Protein AF-A0A8T6LWQ4-F1 (afdb_monomer)

pLDDT: mean 85.99, std 10.02, range [53.44, 96.69]

Structure (mmCIF, N/CA/C/O backbone):
data_AF-A0A8T6LWQ4-F1
#
_entry.id   AF-A0A8T6LWQ4-F1
#
loop_
_atom_site.group_PDB
_atom_site.id
_atom_site.type_symbol
_atom_site.label_atom_id
_atom_site.label_alt_id
_atom_site.label_comp_id
_atom_site.label_asym_id
_atom_site.label_entity_id
_atom_site.label_seq_id
_atom_site.pdbx_PDB_ins_code
_atom_site.Cartn_x
_atom_site.Cartn_y
_atom_site.Cartn_z
_atom_site.occupancy
_atom_site.B_iso_or_equiv
_atom_site.auth_seq_id
_atom_site.auth_comp_id
_atom_site.auth_asym_id
_atom_site.auth_atom_id
_atom_site.pdbx_PDB_model_num
ATOM 1 N N . MET A 1 1 ? 9.798 15.830 0.928 1.00 71.06 1 MET A N 1
ATOM 2 C CA . MET A 1 1 ? 8.461 15.220 1.057 1.00 71.06 1 MET A CA 1
ATOM 3 C C . MET A 1 1 ? 8.079 14.690 -0.307 1.00 71.06 1 MET A C 1
ATOM 5 O O . MET A 1 1 ? 8.188 15.443 -1.270 1.00 71.06 1 MET A O 1
ATOM 9 N N . VAL A 1 2 ? 7.745 13.406 -0.401 1.00 86.44 2 VAL A N 1
ATOM 10 C CA . VAL A 1 2 ? 7.414 12.779 -1.688 1.00 86.44 2 VAL A CA 1
ATOM 11 C C . VAL A 1 2 ? 5.971 13.104 -2.078 1.00 86.44 2 VAL A C 1
ATOM 13 O O . VAL A 1 2 ? 5.083 13.118 -1.229 1.00 86.44 2 VAL A O 1
ATOM 16 N N . GLU A 1 3 ? 5.738 13.386 -3.359 1.00 93.12 3 GLU A N 1
ATOM 17 C CA . GLU A 1 3 ? 4.398 13.631 -3.900 1.00 93.12 3 GLU A CA 1
ATOM 18 C C . GLU A 1 3 ? 3.637 12.303 -4.043 1.00 93.12 3 GLU A C 1
ATOM 20 O O . GLU A 1 3 ? 4.085 11.395 -4.749 1.00 93.12 3 GLU A O 1
ATOM 25 N N . LEU A 1 4 ? 2.482 12.201 -3.378 1.00 93.56 4 LEU A N 1
ATOM 26 C CA . LEU A 1 4 ? 1.583 11.048 -3.439 1.00 93.56 4 LEU A CA 1
ATOM 27 C C . LEU A 1 4 ? 0.373 11.353 -4.323 1.00 93.56 4 LEU A C 1
ATOM 29 O O . LEU A 1 4 ? -0.256 12.401 -4.195 1.00 93.56 4 LEU A O 1
ATOM 33 N N . ILE A 1 5 ? 0.019 10.402 -5.181 1.00 93.75 5 ILE A N 1
ATOM 34 C CA . ILE A 1 5 ? -1.138 10.469 -6.072 1.00 93.75 5 ILE A CA 1
ATOM 35 C C . ILE A 1 5 ? -2.121 9.378 -5.665 1.00 93.75 5 ILE A C 1
ATOM 37 O O . ILE A 1 5 ? -1.751 8.206 -5.594 1.00 93.75 5 ILE A O 1
ATOM 41 N N . GLN A 1 6 ? -3.383 9.740 -5.439 1.00 93.25 6 GLN A N 1
ATOM 42 C CA . GLN A 1 6 ? -4.441 8.751 -5.262 1.00 93.25 6 GLN A CA 1
ATOM 43 C C . GLN A 1 6 ? -4.717 8.047 -6.590 1.00 93.25 6 GLN A C 1
ATOM 45 O O . GLN A 1 6 ? -5.088 8.681 -7.575 1.00 93.25 6 GLN A O 1
ATOM 50 N N . THR A 1 7 ? -4.530 6.731 -6.614 1.00 90.06 7 THR A N 1
ATOM 51 C CA . THR A 1 7 ? -4.741 5.906 -7.809 1.00 90.06 7 THR A CA 1
ATOM 52 C C . THR A 1 7 ? -6.030 5.104 -7.747 1.00 90.06 7 THR A C 1
ATOM 54 O O . THR A 1 7 ? -6.565 4.765 -8.798 1.00 90.06 7 THR A O 1
ATOM 57 N N . ASN A 1 8 ? -6.531 4.794 -6.549 1.00 91.00 8 ASN A N 1
ATOM 58 C CA . ASN A 1 8 ? -7.780 4.059 -6.371 1.00 91.00 8 ASN A CA 1
ATOM 59 C C . ASN A 1 8 ? -8.380 4.305 -4.976 1.00 91.00 8 ASN A C 1
ATOM 61 O O . ASN A 1 8 ? -7.699 4.811 -4.082 1.00 91.00 8 ASN A O 1
ATOM 65 N N . ILE A 1 9 ? -9.638 3.915 -4.790 1.00 93.06 9 ILE A N 1
ATOM 66 C CA . ILE A 1 9 ? -10.303 3.810 -3.490 1.00 93.06 9 ILE A CA 1
ATOM 67 C C . ILE A 1 9 ? -10.933 2.420 -3.421 1.00 93.06 9 ILE A C 1
ATOM 69 O O . ILE A 1 9 ? -11.638 2.015 -4.342 1.00 93.06 9 ILE A O 1
ATOM 73 N N . LEU A 1 10 ? -10.671 1.698 -2.335 1.00 92.94 10 LEU A N 1
ATOM 74 C CA . LEU A 1 10 ? -11.336 0.438 -2.025 1.00 92.94 10 LEU A CA 1
ATOM 75 C C . LEU A 1 10 ? -12.337 0.670 -0.898 1.00 92.94 10 LEU A C 1
ATOM 77 O O . LEU A 1 10 ? -12.024 1.344 0.083 1.00 92.94 10 LEU A O 1
ATOM 81 N N . GLU A 1 11 ? -13.527 0.105 -1.049 1.00 94.56 11 GLU A N 1
ATOM 82 C CA . GLU A 1 11 ? -14.584 0.129 -0.042 1.00 94.56 11 GLU A CA 1
ATOM 83 C C . GLU A 1 11 ? -15.116 -1.296 0.118 1.00 94.56 11 GLU A C 1
ATOM 85 O O . GLU A 1 11 ? -15.364 -1.989 -0.872 1.00 94.56 11 GLU A O 1
ATOM 90 N N . TYR A 1 12 ? -15.248 -1.751 1.360 1.00 93.88 12 TYR A N 1
ATOM 91 C CA . TYR A 1 12 ? -15.823 -3.051 1.698 1.00 93.88 12 TYR A CA 1
ATOM 92 C C . TYR A 1 12 ? -16.512 -2.935 3.053 1.00 93.88 12 TYR A C 1
ATOM 94 O O . TYR A 1 12 ? -15.875 -2.591 4.047 1.00 93.88 12 TYR A O 1
ATOM 102 N N . GLU A 1 13 ? -17.815 -3.209 3.085 1.00 93.12 13 GLU A N 1
ATOM 103 C CA . GLU A 1 13 ? -18.662 -2.965 4.258 1.00 93.12 13 GLU A CA 1
ATOM 104 C C . GLU A 1 13 ? -18.551 -1.503 4.736 1.00 93.12 13 GLU A C 1
ATOM 106 O O . GLU A 1 13 ? -18.829 -0.588 3.963 1.00 93.12 13 GLU A O 1
ATOM 111 N N . ASP A 1 14 ? -18.167 -1.266 5.991 1.00 93.19 14 ASP A N 1
ATOM 112 C CA . ASP A 1 14 ? -17.969 0.067 6.566 1.00 93.19 14 ASP A CA 1
ATOM 113 C C . ASP A 1 14 ? -16.497 0.515 6.564 1.00 93.19 14 ASP A C 1
ATOM 115 O O . ASP A 1 14 ? -16.146 1.519 7.188 1.00 93.19 14 ASP A O 1
ATOM 119 N N . TYR A 1 15 ? -15.634 -0.217 5.856 1.00 94.38 15 TYR A N 1
ATOM 120 C CA . TYR A 1 15 ? -14.222 0.098 5.713 1.00 94.38 15 TYR A CA 1
ATOM 121 C C . TYR A 1 15 ? -13.934 0.825 4.398 1.00 94.38 15 TYR A C 1
ATOM 123 O O . TYR A 1 15 ? -14.470 0.485 3.342 1.00 94.38 15 TYR A O 1
ATOM 131 N N . LYS A 1 16 ? -13.003 1.780 4.457 1.00 95.75 16 LYS A N 1
ATOM 132 C CA . LYS A 1 16 ? -12.507 2.535 3.305 1.00 95.75 16 LYS A CA 1
ATOM 133 C C . LYS A 1 16 ? -10.986 2.592 3.297 1.00 95.75 16 LYS A C 1
ATOM 135 O O . LYS A 1 16 ? -10.346 2.833 4.322 1.00 95.75 16 LYS A O 1
ATOM 140 N N . THR A 1 17 ? -10.381 2.378 2.135 1.00 95.69 17 THR A N 1
ATOM 141 C CA . THR A 1 17 ? -8.933 2.481 1.952 1.00 95.69 17 THR A CA 1
ATOM 142 C C . THR A 1 17 ? -8.591 3.302 0.718 1.00 95.69 17 THR A C 1
ATOM 144 O O . THR A 1 17 ? -8.903 2.925 -0.410 1.00 95.69 17 THR A O 1
ATOM 147 N N . GLU A 1 18 ? -7.907 4.424 0.932 1.00 95.81 18 GLU A N 1
ATOM 148 C CA . GLU A 1 18 ? -7.322 5.222 -0.145 1.00 95.81 18 GLU A CA 1
ATOM 149 C C . GLU A 1 18 ? -6.026 4.562 -0.614 1.00 95.81 18 GLU A C 1
ATOM 151 O O . GLU A 1 18 ? -5.116 4.323 0.185 1.00 95.81 18 GLU A O 1
ATOM 156 N N . ILE A 1 19 ? -5.923 4.278 -1.912 1.00 94.31 19 ILE A N 1
ATOM 157 C CA . ILE A 1 19 ? -4.691 3.761 -2.498 1.00 94.31 19 ILE A CA 1
ATOM 158 C C . ILE A 1 19 ? -3.898 4.915 -3.092 1.00 94.31 19 ILE A C 1
ATOM 160 O O . ILE A 1 19 ? -4.308 5.541 -4.072 1.00 94.31 19 ILE A O 1
ATOM 164 N N . LEU A 1 20 ? -2.741 5.171 -2.500 1.00 94.44 20 LEU A N 1
ATOM 165 C CA . LEU A 1 20 ? -1.817 6.228 -2.868 1.00 94.44 20 LEU A CA 1
ATOM 166 C C . LEU A 1 20 ? -0.567 5.614 -3.504 1.00 94.44 20 LEU A C 1
ATOM 168 O O . LEU A 1 20 ? -0.130 4.517 -3.156 1.00 94.44 20 LEU A O 1
ATOM 172 N N . THR A 1 21 ? 0.026 6.316 -4.456 1.00 92.69 21 THR A N 1
ATOM 173 C CA . THR A 1 21 ? 1.272 5.904 -5.104 1.00 92.69 21 THR A CA 1
ATOM 174 C C . THR A 1 21 ? 2.170 7.113 -5.249 1.00 92.69 21 THR A C 1
ATOM 176 O O . THR A 1 21 ? 1.710 8.179 -5.659 1.00 92.69 21 THR A O 1
ATOM 179 N N . GLU A 1 22 ? 3.448 6.963 -4.916 1.00 92.88 22 GLU A N 1
ATOM 180 C CA . GLU A 1 22 ? 4.435 7.995 -5.218 1.00 92.88 22 GLU A CA 1
ATOM 181 C C . GLU A 1 22 ? 4.434 8.324 -6.707 1.00 92.88 22 GLU A C 1
ATOM 183 O O . GLU A 1 22 ? 4.423 7.431 -7.556 1.00 92.88 22 GLU A O 1
ATOM 188 N N . LYS A 1 23 ? 4.470 9.614 -7.037 1.00 91.50 23 LYS A N 1
ATOM 189 C CA . LYS A 1 23 ? 4.405 10.071 -8.426 1.00 91.50 23 LYS A CA 1
ATOM 190 C C . LYS A 1 23 ? 5.490 9.463 -9.307 1.00 91.50 23 LYS A C 1
ATOM 192 O O . LYS A 1 23 ? 5.171 8.943 -10.366 1.00 91.50 23 LYS A O 1
ATOM 197 N N . LEU A 1 24 ? 6.737 9.452 -8.836 1.00 89.94 24 LEU A N 1
ATOM 198 C CA . LEU A 1 24 ? 7.856 8.874 -9.588 1.00 89.94 24 LEU A CA 1
ATOM 199 C C . LEU A 1 24 ? 7.655 7.379 -9.859 1.00 89.94 24 LEU A C 1
ATOM 201 O O . LEU A 1 24 ? 7.906 6.919 -10.968 1.00 89.94 24 LEU A O 1
ATOM 205 N N . LEU A 1 25 ? 7.146 6.631 -8.876 1.00 89.12 25 LEU A N 1
ATOM 206 C CA . LEU A 1 25 ? 6.806 5.224 -9.061 1.00 89.12 25 LEU A CA 1
ATOM 207 C C . LEU A 1 25 ? 5.662 5.062 -10.069 1.00 89.12 25 LEU A C 1
ATOM 209 O O . LEU A 1 25 ? 5.741 4.211 -10.947 1.00 89.12 25 LEU A O 1
ATOM 213 N N . ARG A 1 26 ? 4.604 5.873 -9.976 1.00 89.38 26 ARG A N 1
ATOM 214 C CA . ARG A 1 26 ? 3.497 5.846 -10.943 1.00 89.38 26 ARG A CA 1
ATOM 215 C C . ARG A 1 26 ? 3.993 6.121 -12.364 1.00 89.38 26 ARG A C 1
ATOM 217 O O . ARG A 1 26 ? 3.609 5.398 -13.277 1.00 89.38 26 ARG A O 1
ATOM 224 N N . ASP A 1 27 ? 4.830 7.135 -12.538 1.00 89.06 27 ASP A N 1
ATOM 225 C CA . ASP A 1 27 ? 5.370 7.529 -13.840 1.00 89.06 27 ASP A CA 1
ATOM 226 C C . ASP A 1 27 ? 6.286 6.433 -14.413 1.00 89.06 27 ASP A C 1
ATOM 228 O O . ASP A 1 27 ? 6.211 6.123 -15.604 1.00 89.06 27 ASP A O 1
ATOM 232 N N . PHE A 1 28 ? 7.074 5.771 -13.557 1.00 87.12 28 PHE A N 1
ATOM 233 C CA . PHE A 1 28 ? 7.845 4.582 -13.924 1.00 87.12 28 PHE A CA 1
ATOM 234 C C . PHE A 1 28 ? 6.938 3.432 -14.385 1.00 87.12 28 PHE A C 1
A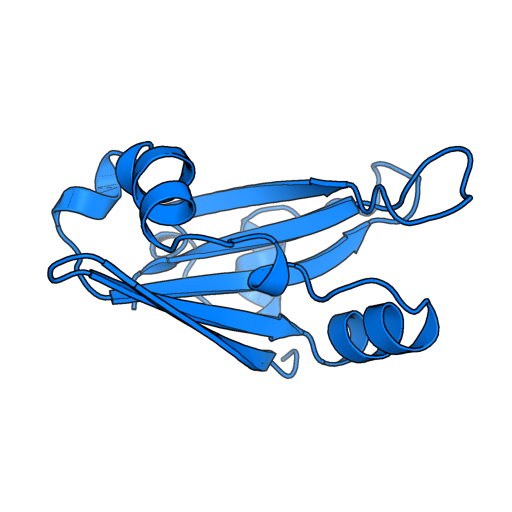TOM 236 O O . PHE A 1 28 ? 7.110 2.928 -15.491 1.00 87.12 28 PHE A O 1
ATOM 243 N N . LEU A 1 29 ? 5.927 3.057 -13.591 1.00 86.00 29 LEU A N 1
ATOM 244 C CA . LEU A 1 29 ? 4.999 1.973 -13.940 1.00 86.00 29 LEU A CA 1
ATOM 245 C C . LEU A 1 29 ? 4.296 2.234 -15.280 1.00 86.00 29 LEU A C 1
ATOM 247 O O . LEU A 1 29 ? 4.162 1.321 -16.089 1.00 86.00 29 LEU A O 1
ATOM 251 N N . LEU A 1 30 ? 3.888 3.481 -15.538 1.00 85.56 30 LEU A N 1
ATOM 252 C CA . LEU A 1 30 ? 3.282 3.877 -16.811 1.00 85.56 30 LEU A CA 1
ATOM 253 C C . LEU A 1 30 ? 4.259 3.757 -17.987 1.00 85.56 30 LEU A C 1
ATOM 255 O O . LEU A 1 30 ? 3.859 3.301 -19.056 1.00 85.56 30 LEU A O 1
ATOM 259 N N . THR A 1 31 ? 5.520 4.150 -17.792 1.00 86.38 31 THR A N 1
ATOM 260 C CA . THR A 1 31 ? 6.566 4.065 -18.826 1.00 86.38 31 THR A CA 1
ATOM 261 C C . THR A 1 31 ? 6.873 2.614 -19.192 1.00 86.38 31 THR A C 1
ATOM 263 O O . THR A 1 31 ? 7.007 2.294 -20.370 1.00 86.38 31 THR A O 1
ATOM 266 N N . GLU A 1 32 ? 6.893 1.726 -18.200 1.00 82.12 32 GLU A N 1
ATOM 267 C CA . GLU A 1 32 ? 7.130 0.289 -18.377 1.00 82.12 32 GLU A CA 1
ATOM 268 C C . GLU A 1 32 ? 5.866 -0.494 -18.787 1.00 82.12 32 GLU A C 1
ATOM 270 O O . GLU A 1 32 ? 5.885 -1.722 -18.844 1.00 82.12 32 GLU A 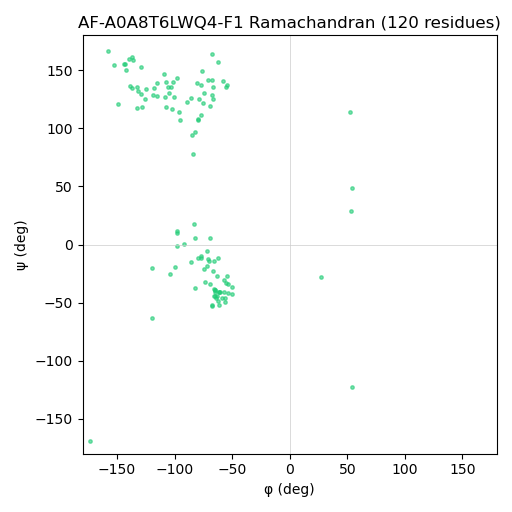O 1
ATOM 275 N N . ALA A 1 33 ? 4.743 0.191 -19.042 1.00 82.62 33 ALA A N 1
ATOM 276 C CA . ALA A 1 33 ? 3.437 -0.419 -19.318 1.00 82.62 33 ALA A CA 1
ATOM 277 C C . ALA A 1 33 ? 2.980 -1.440 -18.249 1.00 82.62 33 ALA A C 1
ATOM 279 O O . ALA A 1 33 ? 2.205 -2.359 -18.527 1.00 82.62 33 ALA A O 1
ATOM 280 N N . ILE A 1 34 ? 3.421 -1.259 -17.002 1.00 80.94 34 ILE A N 1
ATOM 281 C CA . ILE A 1 34 ? 3.048 -2.092 -15.862 1.00 80.94 34 ILE A CA 1
ATOM 282 C C . ILE A 1 34 ? 1.746 -1.550 -15.276 1.00 80.94 34 ILE A C 1
ATOM 284 O O . ILE A 1 34 ? 1.634 -0.378 -14.909 1.00 80.94 34 ILE A O 1
ATOM 288 N N . SER A 1 35 ? 0.752 -2.428 -15.153 1.00 73.56 35 SER A N 1
ATOM 289 C CA . SER A 1 35 ? -0.515 -2.088 -14.505 1.00 73.56 35 SER A CA 1
ATOM 290 C C . SER A 1 35 ? -0.280 -1.544 -13.090 1.00 73.56 35 SER A C 1
ATOM 292 O O . SER A 1 35 ? 0.541 -2.066 -12.330 1.00 73.56 35 SER A O 1
ATOM 294 N N . CYS A 1 36 ? -0.994 -0.475 -12.716 1.00 70.06 36 CYS A N 1
ATOM 295 C CA . CYS A 1 36 ? -0.865 0.070 -11.369 1.00 70.06 36 CYS A CA 1
ATOM 296 C C . CYS A 1 36 ? -1.215 -1.013 -10.341 1.00 70.06 36 CYS A C 1
ATOM 298 O O . CYS A 1 36 ? -2.161 -1.781 -10.516 1.00 70.06 36 CYS A O 1
ATOM 300 N N . MET A 1 37 ? -0.478 -1.061 -9.235 1.00 72.81 37 MET A N 1
ATOM 301 C CA . MET A 1 37 ? -0.670 -2.091 -8.208 1.00 72.81 37 MET A CA 1
ATOM 302 C C . MET A 1 37 ? -2.108 -2.151 -7.681 1.00 72.81 37 MET A C 1
ATOM 304 O O . MET A 1 37 ? -2.626 -3.228 -7.400 1.00 72.81 37 MET A O 1
ATOM 308 N N . SER A 1 38 ? -2.776 -1.000 -7.619 1.00 67.00 38 SER A N 1
ATOM 309 C CA . SER A 1 38 ? -4.169 -0.873 -7.201 1.00 67.00 38 SER A CA 1
ATOM 310 C C . SER A 1 38 ? -5.176 -1.511 -8.160 1.00 67.00 38 SER A C 1
ATOM 312 O O . SER A 1 38 ? -6.261 -1.875 -7.719 1.00 67.00 38 SER A O 1
ATOM 314 N N . SER A 1 39 ? -4.827 -1.695 -9.437 1.00 69.31 39 SER A N 1
ATOM 315 C CA . SER A 1 39 ? -5.675 -2.390 -10.418 1.00 69.31 39 SER A CA 1
ATOM 316 C C . SER A 1 39 ? -5.652 -3.915 -10.274 1.00 69.31 39 SER A C 1
ATOM 318 O O . SER A 1 39 ? -6.479 -4.607 -10.865 1.00 69.31 39 SER A O 1
ATOM 320 N N . ARG A 1 40 ? -4.724 -4.458 -9.472 1.00 72.12 40 ARG A N 1
ATOM 321 C CA . ARG A 1 40 ? -4.620 -5.904 -9.224 1.00 72.12 40 ARG A CA 1
ATOM 322 C C . ARG A 1 40 ? -5.715 -6.426 -8.291 1.00 72.12 40 ARG A C 1
ATOM 324 O O . ARG A 1 40 ? -6.009 -7.619 -8.324 1.00 72.12 40 ARG A O 1
ATOM 331 N N . PHE A 1 41 ? -6.338 -5.558 -7.496 1.00 79.12 41 PHE A N 1
ATOM 332 C CA . PHE A 1 41 ? -7.492 -5.915 -6.671 1.00 79.12 41 PHE A CA 1
ATOM 333 C C . PHE A 1 41 ? -8.756 -5.872 -7.531 1.00 79.12 41 PHE A C 1
ATOM 335 O O . PHE A 1 41 ? -9.315 -4.805 -7.775 1.00 79.12 41 PHE A O 1
ATOM 342 N N . LYS A 1 42 ? -9.181 -7.035 -8.032 1.00 77.81 42 LYS A N 1
ATOM 343 C CA . LYS A 1 42 ? -10.408 -7.152 -8.839 1.00 77.81 42 LYS A CA 1
ATOM 344 C C . LYS A 1 42 ? -11.671 -7.034 -7.988 1.00 77.81 42 LYS A C 1
ATOM 346 O O . LYS A 1 42 ? -12.676 -6.523 -8.471 1.00 77.81 42 LYS A O 1
ATOM 351 N N . ASP A 1 43 ? -11.596 -7.496 -6.745 1.00 87.88 43 ASP A N 1
ATOM 352 C CA . ASP A 1 43 ? -12.639 -7.390 -5.734 1.00 87.88 43 ASP A CA 1
ATOM 353 C C . ASP A 1 43 ? -12.029 -6.727 -4.484 1.00 87.88 43 ASP A C 1
ATOM 355 O O . ASP A 1 43 ? -11.007 -7.213 -3.985 1.00 87.88 43 ASP A O 1
ATOM 359 N N . PRO A 1 44 ? -12.601 -5.623 -3.966 1.00 88.81 44 PRO A N 1
ATOM 360 C CA . PRO A 1 44 ? -12.173 -5.036 -2.702 1.00 88.81 44 PRO A CA 1
ATOM 361 C C . PRO A 1 44 ? -12.091 -6.061 -1.567 1.00 88.81 44 PRO A C 1
ATOM 363 O O . PRO A 1 44 ? -11.143 -6.001 -0.784 1.00 88.81 44 PRO A O 1
ATOM 366 N N . ARG A 1 45 ? -13.005 -7.041 -1.508 1.00 91.19 45 ARG A N 1
ATOM 367 C CA . ARG A 1 45 ? -13.000 -8.107 -0.494 1.00 91.19 45 ARG A CA 1
ATOM 368 C C . ARG A 1 45 ? -11.638 -8.783 -0.378 1.00 91.19 45 ARG A C 1
ATOM 370 O O . ARG A 1 45 ? -11.168 -9.004 0.736 1.00 91.19 45 ARG A O 1
ATOM 377 N N . ASP A 1 46 ? -10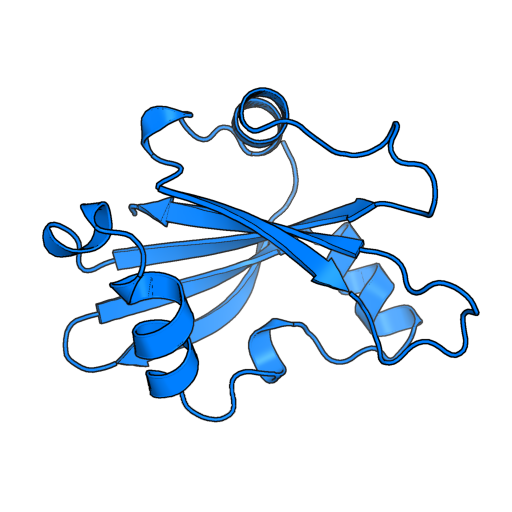.982 -9.061 -1.504 1.00 89.69 46 ASP A N 1
ATOM 378 C CA . ASP A 1 46 ? -9.691 -9.748 -1.515 1.00 89.69 46 ASP A CA 1
ATOM 379 C C . ASP A 1 46 ? -8.623 -8.948 -0.766 1.00 89.69 46 ASP A C 1
ATOM 381 O O . ASP A 1 46 ? -7.837 -9.529 -0.016 1.00 89.69 46 ASP A O 1
ATOM 385 N N . PHE A 1 47 ? -8.604 -7.621 -0.933 1.00 90.00 47 PHE A N 1
ATOM 386 C CA . PHE A 1 47 ? -7.706 -6.735 -0.193 1.00 90.00 47 PHE A CA 1
ATOM 387 C C . PHE A 1 47 ? -7.997 -6.794 1.312 1.00 90.00 47 PHE A C 1
ATOM 389 O O . PHE A 1 47 ? -7.082 -6.984 2.117 1.00 90.00 47 PHE A O 1
ATOM 396 N N . TYR A 1 48 ? -9.267 -6.677 1.699 1.00 92.00 48 TYR A N 1
ATOM 397 C CA . TYR A 1 48 ? -9.650 -6.642 3.106 1.00 92.00 48 TYR A CA 1
ATOM 398 C C . TYR A 1 48 ? -9.404 -7.977 3.809 1.00 92.00 48 TYR A C 1
ATOM 400 O O . TYR A 1 48 ? -8.695 -8.012 4.809 1.00 92.00 48 TYR A O 1
ATOM 408 N N . GLU A 1 49 ? -9.900 -9.088 3.272 1.00 90.94 49 GLU A N 1
ATOM 409 C CA . GLU A 1 49 ? -9.785 -10.401 3.914 1.00 90.94 49 GLU A CA 1
ATOM 410 C C . GLU A 1 49 ? -8.342 -10.928 3.931 1.00 90.94 49 GLU A C 1
ATOM 412 O O . GLU A 1 49 ? -7.928 -11.587 4.889 1.00 90.94 49 GLU A O 1
ATOM 417 N N . ASN A 1 50 ? -7.542 -10.629 2.899 1.00 87.06 50 ASN A N 1
ATOM 418 C CA . ASN A 1 50 ? -6.203 -11.211 2.774 1.00 87.06 50 ASN A CA 1
ATOM 419 C C . ASN A 1 50 ? -5.061 -10.314 3.229 1.00 87.06 50 ASN A C 1
ATOM 421 O O . ASN A 1 50 ? -3.975 -10.853 3.473 1.00 87.06 50 ASN A O 1
ATOM 425 N N . ILE A 1 51 ? -5.276 -9.002 3.320 1.00 88.19 51 ILE A N 1
ATOM 426 C CA . ILE A 1 51 ? -4.252 -8.038 3.724 1.00 88.19 51 ILE A CA 1
ATOM 427 C C . ILE A 1 51 ? -4.702 -7.318 4.988 1.00 88.19 51 ILE A C 1
ATOM 429 O O . ILE A 1 51 ? -4.062 -7.482 6.024 1.00 88.19 51 ILE A O 1
ATOM 433 N N . LEU A 1 52 ? -5.798 -6.557 4.926 1.00 90.75 52 LEU A N 1
ATOM 434 C CA . LEU A 1 52 ? -6.147 -5.649 6.017 1.00 90.75 52 LEU A CA 1
ATOM 435 C C . LEU A 1 52 ? -6.546 -6.396 7.295 1.00 90.75 52 LEU A C 1
ATOM 437 O O . LEU A 1 52 ? -5.947 -6.187 8.339 1.00 90.75 52 LEU A O 1
ATOM 441 N N . PHE A 1 53 ? -7.493 -7.329 7.219 1.00 92.06 53 PHE A N 1
ATOM 442 C CA . PHE A 1 53 ? -8.015 -8.061 8.378 1.00 92.06 53 PHE A CA 1
ATOM 443 C C . PHE A 1 53 ? -7.038 -9.086 8.964 1.00 92.06 53 PHE A C 1
ATOM 445 O O . PHE A 1 53 ? -7.304 -9.654 10.024 1.00 92.06 53 PHE A O 1
ATOM 452 N N . LYS A 1 54 ? -5.885 -9.303 8.318 1.00 89.94 54 LYS A N 1
ATOM 453 C CA . LYS A 1 54 ? -4.773 -10.059 8.910 1.00 89.94 54 LYS A CA 1
ATOM 454 C C . LYS A 1 54 ? -3.942 -9.234 9.891 1.00 89.94 54 LYS A C 1
ATOM 456 O O . LYS A 1 54 ? -3.128 -9.820 10.596 1.00 89.94 54 LYS A O 1
ATOM 461 N N . ILE A 1 55 ? -4.139 -7.918 9.941 1.00 91.00 55 ILE A N 1
ATOM 462 C CA . ILE A 1 55 ? -3.455 -7.003 10.853 1.00 91.00 55 ILE A CA 1
ATOM 463 C C . ILE A 1 55 ? -4.365 -6.815 12.080 1.00 91.00 55 ILE A C 1
ATOM 465 O O . ILE A 1 55 ? -5.412 -6.180 11.962 1.00 91.00 55 ILE A O 1
ATOM 469 N N . PRO A 1 56 ? -4.038 -7.388 13.254 1.00 85.44 56 PRO A N 1
ATOM 470 C CA . PRO A 1 56 ? -4.919 -7.354 14.427 1.00 85.44 56 PRO A CA 1
ATOM 471 C C . PRO A 1 56 ? -5.382 -5.948 14.831 1.00 85.44 56 PRO A C 1
ATOM 473 O O . PRO A 1 56 ? -6.512 -5.776 15.288 1.00 85.44 56 PRO A O 1
ATOM 476 N N . GLU A 1 57 ? -4.521 -4.955 14.629 1.00 83.00 57 GLU A N 1
ATOM 477 C CA . GLU A 1 57 ? -4.703 -3.553 14.982 1.00 83.00 57 GLU A CA 1
ATOM 478 C C . GLU A 1 57 ? -5.761 -2.840 14.126 1.00 83.00 57 GLU A C 1
ATOM 480 O O . GLU A 1 57 ? -6.208 -1.759 14.498 1.00 83.00 57 GLU A O 1
ATOM 485 N N . THR A 1 58 ? -6.208 -3.405 12.996 1.00 85.06 58 THR A N 1
ATOM 486 C CA . THR A 1 58 ? -7.180 -2.735 12.108 1.00 85.06 58 THR A CA 1
ATOM 487 C C . THR A 1 58 ? -8.615 -2.793 12.622 1.00 85.06 58 THR A C 1
ATOM 489 O O . THR A 1 58 ? -9.481 -2.124 12.065 1.00 85.06 58 THR A O 1
ATOM 492 N N . LYS A 1 59 ? -8.899 -3.583 13.665 1.00 81.81 59 LYS A N 1
ATOM 493 C CA . LYS A 1 59 ? -10.259 -3.753 14.210 1.00 81.81 59 LYS A CA 1
ATOM 494 C C . LYS A 1 59 ? -10.853 -2.462 14.770 1.00 81.81 59 LYS A C 1
ATOM 496 O O . LYS A 1 59 ? -12.070 -2.303 14.743 1.00 81.81 59 LYS A O 1
ATOM 501 N N . ASP A 1 60 ? -9.997 -1.548 15.215 1.00 85.06 60 ASP A N 1
ATOM 502 C CA . ASP A 1 60 ? -10.399 -0.296 15.859 1.00 85.06 60 ASP A CA 1
ATOM 503 C C . ASP A 1 60 ? -10.545 0.873 14.870 1.00 85.06 60 ASP A C 1
ATOM 505 O O . ASP A 1 60 ? -10.880 1.989 15.267 1.00 85.06 60 ASP A O 1
ATOM 509 N N . TYR A 1 61 ? -10.308 0.636 13.575 1.00 90.00 61 TYR A N 1
ATOM 510 C CA . TYR A 1 61 ? -10.286 1.675 12.548 1.00 90.00 61 TYR A CA 1
ATOM 511 C C . TYR A 1 61 ? -11.170 1.308 11.359 1.00 90.00 61 TYR A C 1
ATOM 513 O O . TYR A 1 61 ? -11.387 0.139 11.045 1.00 90.00 61 TYR A O 1
ATOM 521 N N . LYS A 1 62 ? -11.669 2.339 10.674 1.00 93.25 62 LYS A N 1
ATOM 522 C CA . LYS A 1 62 ? -12.508 2.200 9.473 1.00 93.25 62 LYS A CA 1
ATOM 523 C C . LYS A 1 62 ? -11.902 2.841 8.231 1.00 93.25 62 LYS A C 1
ATOM 525 O O . LYS A 1 62 ? -12.249 2.450 7.123 1.00 93.25 62 LYS A O 1
ATOM 530 N N . ASN A 1 63 ? -10.959 3.765 8.404 1.00 95.94 63 ASN A N 1
ATOM 531 C CA . ASN A 1 63 ? -10.305 4.472 7.310 1.00 95.94 63 ASN A CA 1
ATOM 532 C C . ASN A 1 63 ? -8.806 4.182 7.309 1.00 95.94 63 ASN A C 1
ATOM 534 O O . ASN A 1 63 ? -8.142 4.230 8.346 1.00 95.94 63 ASN A O 1
ATOM 538 N N . PHE A 1 64 ? -8.277 3.895 6.125 1.00 96.69 64 PHE A N 1
ATOM 539 C CA . PHE A 1 64 ? -6.878 3.534 5.939 1.00 96.69 64 PHE A CA 1
ATOM 540 C C . PHE A 1 64 ? -6.317 4.179 4.680 1.00 96.69 64 PHE A C 1
ATOM 542 O O . PHE A 1 64 ? -7.042 4.514 3.743 1.00 96.69 64 PHE A O 1
ATOM 549 N N . LYS A 1 65 ? -4.994 4.279 4.638 1.00 96.06 65 LYS A N 1
ATOM 550 C CA . LYS A 1 65 ? -4.225 4.593 3.438 1.00 96.06 65 LYS A CA 1
ATOM 551 C C . LYS A 1 65 ? -3.298 3.429 3.145 1.00 96.06 65 LYS A C 1
ATOM 553 O O . LYS A 1 65 ? -2.548 3.013 4.024 1.00 96.06 65 LYS A O 1
ATOM 558 N N . MET A 1 66 ? -3.325 2.925 1.917 1.00 94.75 66 MET A N 1
ATOM 559 C CA . MET A 1 66 ? -2.272 2.056 1.405 1.00 94.75 66 MET A CA 1
ATOM 560 C C . MET A 1 66 ? -1.378 2.882 0.494 1.00 94.75 66 MET A C 1
ATOM 562 O O . MET A 1 66 ? -1.824 3.376 -0.539 1.00 94.75 66 MET A O 1
ATOM 566 N N . ILE A 1 67 ? -0.118 3.038 0.875 1.00 94.44 67 ILE A N 1
ATOM 567 C CA . ILE A 1 67 ? 0.855 3.832 0.132 1.00 94.44 67 ILE A CA 1
ATOM 568 C C . ILE A 1 67 ? 1.823 2.873 -0.540 1.00 94.44 67 ILE A C 1
ATOM 570 O O . ILE A 1 67 ? 2.520 2.133 0.147 1.00 94.44 67 ILE A O 1
ATOM 574 N N . TYR A 1 68 ? 1.860 2.896 -1.868 1.00 92.19 68 TYR A N 1
ATOM 575 C CA . TYR A 1 68 ? 2.918 2.281 -2.661 1.00 92.19 68 TYR A CA 1
ATOM 576 C C . TYR A 1 68 ? 4.037 3.297 -2.871 1.00 92.19 68 TYR A C 1
ATOM 578 O O . TYR A 1 68 ? 3.804 4.379 -3.419 1.00 92.19 68 TYR A O 1
ATOM 586 N N . SER A 1 69 ? 5.243 2.941 -2.450 1.00 90.00 69 SER A N 1
ATOM 587 C CA . SER A 1 69 ? 6.427 3.789 -2.534 1.00 90.00 69 SER A CA 1
ATOM 588 C C . SER A 1 69 ? 7.634 2.998 -3.002 1.00 90.00 69 SER A C 1
ATOM 590 O O . SER A 1 69 ? 7.640 1.773 -2.930 1.00 90.00 69 SER A O 1
ATOM 592 N N . HIS A 1 70 ? 8.643 3.720 -3.482 1.00 86.38 70 HIS A N 1
ATOM 593 C CA . HIS A 1 70 ? 10.019 3.265 -3.659 1.00 86.38 70 HIS A CA 1
ATOM 594 C C . HIS A 1 70 ? 10.223 1.956 -4.447 1.00 86.38 70 HIS A C 1
ATOM 596 O O . HIS A 1 70 ? 9.919 0.844 -3.999 1.00 86.38 70 HIS A O 1
ATOM 602 N N . LEU A 1 71 ? 10.846 2.080 -5.619 1.00 84.88 71 LEU A N 1
ATOM 603 C CA . LEU A 1 71 ? 11.320 0.934 -6.387 1.00 84.88 71 LEU A CA 1
ATOM 604 C C . LEU A 1 71 ? 12.623 0.408 -5.762 1.00 84.88 71 LEU A C 1
ATOM 606 O O . LEU A 1 71 ? 13.670 1.048 -5.833 1.00 84.88 71 LEU A O 1
ATOM 610 N N . VAL A 1 72 ? 12.578 -0.778 -5.165 1.00 80.38 72 VAL A N 1
ATOM 611 C CA . VAL A 1 72 ? 13.777 -1.486 -4.713 1.00 80.38 72 VAL A CA 1
ATOM 612 C C . VAL A 1 72 ? 14.328 -2.263 -5.903 1.00 80.38 72 VAL A C 1
ATOM 614 O O . VAL A 1 72 ? 13.908 -3.386 -6.205 1.00 80.38 72 VAL A O 1
ATOM 617 N N . GLU A 1 73 ? 15.266 -1.634 -6.603 1.00 70.06 73 GLU A N 1
ATOM 618 C CA . GLU A 1 73 ? 16.091 -2.299 -7.606 1.00 70.06 73 GLU A CA 1
ATOM 619 C C . GLU A 1 73 ? 16.995 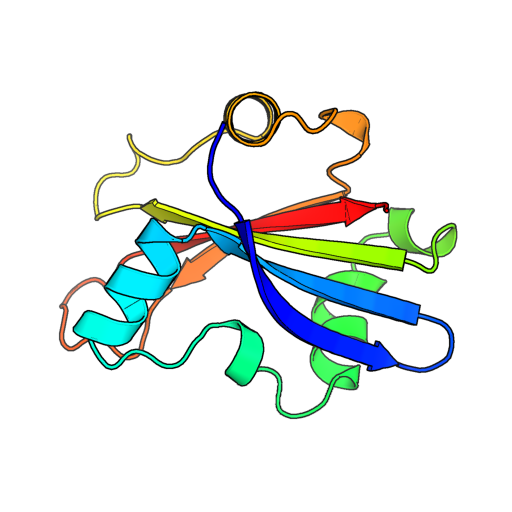-3.324 -6.920 1.00 70.06 73 GLU A C 1
ATOM 621 O O . GLU A 1 73 ? 17.710 -2.937 -6.004 1.00 70.06 73 GLU A O 1
ATOM 626 N N . PHE A 1 74 ? 16.931 -4.584 -7.380 1.00 58.00 74 PHE A N 1
ATOM 627 C CA . PHE A 1 74 ? 17.834 -5.758 -7.297 1.00 58.00 74 PHE A CA 1
ATOM 628 C C . PHE A 1 74 ? 18.826 -5.958 -6.125 1.00 58.00 74 PHE A C 1
ATOM 630 O O . PHE A 1 74 ? 19.152 -7.104 -5.816 1.00 58.00 74 PHE A O 1
ATOM 637 N N . TYR A 1 75 ? 19.318 -4.912 -5.471 1.00 53.44 75 TYR A N 1
ATOM 638 C CA . TYR A 1 75 ? 20.214 -4.942 -4.329 1.00 53.44 75 TYR A CA 1
ATOM 639 C C . TYR A 1 75 ? 19.451 -4.718 -3.008 1.00 53.44 75 TYR A C 1
ATOM 641 O O . TYR A 1 75 ? 18.782 -3.696 -2.837 1.00 53.44 75 TYR A O 1
ATOM 649 N N . PRO A 1 76 ? 19.602 -5.615 -2.015 1.00 56.53 76 PRO A N 1
ATOM 650 C CA . PRO A 1 76 ? 18.936 -5.504 -0.712 1.00 56.53 76 PRO A CA 1
ATOM 651 C C . PRO A 1 76 ? 19.328 -4.257 0.101 1.00 56.53 76 PRO A C 1
ATOM 653 O O . PRO A 1 76 ? 18.655 -3.932 1.073 1.00 56.53 76 PRO A O 1
ATOM 656 N N . HIS A 1 77 ? 20.375 -3.531 -0.301 1.00 56.94 77 HIS A N 1
ATOM 657 C CA . HIS A 1 77 ? 20.810 -2.289 0.346 1.00 56.94 77 HIS A CA 1
ATOM 658 C C . HIS A 1 77 ? 19.862 -1.100 0.131 1.00 56.94 77 HIS A C 1
ATOM 660 O O . HIS A 1 77 ? 19.984 -0.108 0.838 1.00 56.94 77 HIS A O 1
ATOM 666 N N . ASN A 1 78 ? 18.904 -1.209 -0.796 1.00 67.31 78 ASN A N 1
ATOM 667 C CA . ASN A 1 78 ? 17.930 -0.153 -1.086 1.00 67.31 78 ASN A CA 1
ATOM 668 C C . ASN A 1 78 ? 16.579 -0.374 -0.389 1.00 67.31 78 ASN A C 1
ATOM 670 O O . ASN A 1 78 ? 15.599 0.298 -0.715 1.00 67.31 78 ASN A O 1
ATOM 674 N N . TYR A 1 79 ? 16.488 -1.335 0.533 1.00 80.75 79 TYR A N 1
ATOM 675 C CA . TYR A 1 79 ? 15.255 -1.606 1.261 1.00 80.75 79 TYR A CA 1
ATOM 676 C C . TYR A 1 79 ? 15.068 -0.601 2.401 1.00 80.75 79 TYR A C 1
ATOM 678 O O . TYR A 1 79 ? 15.758 -0.671 3.415 1.00 80.75 79 TYR A O 1
ATOM 686 N N . LEU A 1 80 ? 14.110 0.312 2.238 1.00 85.38 80 LEU A N 1
ATOM 687 C CA . LEU A 1 80 ? 13.772 1.299 3.263 1.00 85.38 80 LEU A CA 1
ATOM 688 C C . LEU A 1 80 ? 13.154 0.627 4.491 1.00 85.38 80 LEU A C 1
ATOM 690 O O . LEU A 1 80 ? 12.176 -0.122 4.381 1.00 85.38 80 LEU A O 1
ATOM 694 N N . THR A 1 81 ? 13.696 0.936 5.661 1.00 88.44 81 THR A N 1
ATOM 695 C CA . THR A 1 81 ? 13.145 0.585 6.970 1.00 88.44 81 THR A CA 1
ATOM 696 C C . THR A 1 81 ? 11.838 1.332 7.248 1.00 88.44 81 THR A C 1
ATOM 698 O O . THR A 1 81 ? 11.523 2.349 6.627 1.00 88.44 81 THR A O 1
ATOM 701 N N . LYS A 1 82 ? 11.074 0.856 8.241 1.00 90.00 82 LYS A N 1
ATOM 702 C CA . LYS A 1 82 ? 9.848 1.520 8.713 1.00 90.00 82 LYS A CA 1
ATOM 703 C C . LYS A 1 82 ? 10.087 2.989 9.092 1.00 90.00 82 LYS A C 1
ATOM 705 O O . LYS A 1 82 ? 9.286 3.852 8.739 1.00 90.00 82 LYS A O 1
ATOM 710 N N . LYS A 1 83 ? 11.207 3.266 9.766 1.00 92.31 83 LYS A N 1
ATOM 711 C CA . LYS A 1 83 ? 11.613 4.616 10.168 1.00 92.31 83 LYS A CA 1
ATOM 712 C C . LYS A 1 83 ? 11.888 5.510 8.956 1.00 92.31 83 LYS A C 1
ATOM 714 O O . LYS A 1 83 ? 11.385 6.624 8.892 1.00 92.31 83 LYS A O 1
ATOM 719 N N . GLU A 1 84 ? 12.624 5.008 7.968 1.00 91.44 84 GLU A N 1
ATOM 720 C CA . GLU A 1 84 ? 12.916 5.767 6.745 1.00 91.44 84 GLU A CA 1
ATOM 721 C C . GLU A 1 84 ? 11.644 6.060 5.936 1.00 91.44 84 GLU A C 1
ATOM 723 O O . GLU A 1 84 ? 11.485 7.169 5.434 1.00 91.44 84 GLU A O 1
ATOM 728 N N . LEU A 1 85 ? 10.702 5.111 5.857 1.00 90.50 85 LEU A N 1
ATOM 729 C CA . LEU A 1 85 ? 9.388 5.337 5.239 1.00 90.50 85 LEU A CA 1
ATOM 730 C C . LEU A 1 85 ? 8.577 6.405 5.992 1.00 90.50 85 LEU A C 1
ATOM 732 O O . LEU A 1 85 ? 7.992 7.295 5.372 1.00 90.50 85 LEU A O 1
ATOM 736 N N . SER A 1 86 ? 8.565 6.335 7.325 1.00 92.88 86 SER A N 1
ATOM 737 C CA . SER A 1 86 ? 7.927 7.325 8.201 1.00 92.88 86 SER A CA 1
ATOM 738 C C . SER A 1 86 ? 8.466 8.737 7.937 1.00 92.88 86 SER A C 1
ATOM 740 O O . SER A 1 86 ? 7.684 9.657 7.689 1.00 92.88 86 SER A O 1
ATOM 742 N N . GLU A 1 87 ? 9.790 8.899 7.893 1.00 92.88 87 GLU A N 1
ATOM 743 C CA . GLU A 1 87 ? 10.453 10.179 7.617 1.00 92.88 87 GLU A CA 1
ATOM 744 C C . GLU A 1 87 ? 10.192 10.671 6.184 1.00 92.88 87 GLU A C 1
ATOM 746 O O . GLU A 1 87 ? 9.855 11.838 5.968 1.00 92.88 87 GLU A O 1
ATOM 751 N N . MET A 1 88 ? 10.287 9.778 5.196 1.00 90.62 88 MET A N 1
ATOM 752 C CA . MET A 1 88 ? 10.099 10.088 3.775 1.00 90.62 88 MET A CA 1
ATOM 753 C C . MET A 1 88 ? 8.700 10.639 3.468 1.00 90.62 88 MET A C 1
ATOM 755 O O . MET A 1 88 ? 8.555 11.599 2.695 1.00 90.62 88 MET A O 1
ATOM 759 N N . HIS A 1 89 ? 7.679 10.052 4.094 1.00 91.25 89 HIS A N 1
ATOM 760 C CA . HIS A 1 89 ? 6.277 10.409 3.887 1.00 91.25 89 HIS A CA 1
ATOM 761 C C . HIS A 1 89 ? 5.711 11.364 4.943 1.00 91.25 89 HIS A C 1
ATOM 763 O O . HIS A 1 89 ? 4.559 11.774 4.812 1.00 91.25 89 HIS A O 1
ATOM 769 N N . ASN A 1 90 ? 6.502 11.754 5.949 1.00 92.75 90 ASN A N 1
ATOM 770 C CA . ASN A 1 90 ? 6.054 12.571 7.081 1.00 92.75 90 ASN A CA 1
ATOM 771 C C . ASN A 1 90 ? 4.828 11.958 7.792 1.00 92.75 90 ASN A C 1
ATOM 773 O O . ASN A 1 90 ? 3.814 12.619 8.018 1.00 92.75 90 ASN A O 1
ATOM 777 N N . ILE A 1 91 ? 4.924 10.664 8.099 1.00 93.12 91 ILE A N 1
ATOM 778 C CA . ILE A 1 91 ? 3.899 9.860 8.779 1.00 93.12 91 ILE A CA 1
ATOM 779 C C . ILE A 1 91 ? 4.470 9.426 10.121 1.00 93.12 91 ILE A C 1
ATOM 781 O O . ILE A 1 91 ? 5.628 9.022 10.168 1.00 93.12 91 ILE A O 1
ATOM 785 N N . ASN A 1 92 ? 3.696 9.452 11.209 1.00 93.81 92 ASN A N 1
ATOM 786 C CA . ASN A 1 92 ? 4.201 8.914 12.473 1.00 93.81 92 ASN A CA 1
ATOM 787 C C . ASN A 1 92 ? 4.382 7.401 12.360 1.00 93.81 92 ASN A C 1
ATOM 789 O O . ASN A 1 92 ? 3.488 6.685 11.914 1.00 93.81 92 ASN A O 1
ATOM 793 N N . GLU A 1 93 ? 5.505 6.887 12.848 1.00 93.88 93 GLU A N 1
ATOM 794 C CA . GLU A 1 93 ? 5.802 5.455 12.779 1.00 93.88 93 GLU A CA 1
ATOM 795 C C . GLU A 1 93 ? 4.726 4.576 13.453 1.00 93.88 93 GLU A C 1
ATOM 797 O O . GLU A 1 93 ? 4.467 3.454 13.015 1.00 93.88 93 GLU A O 1
ATOM 802 N N . GLN A 1 94 ? 4.059 5.094 14.490 1.00 92.12 94 GLN A N 1
ATOM 803 C CA . GLN A 1 94 ? 2.969 4.411 15.203 1.00 92.12 94 GLN A CA 1
ATOM 804 C C . GLN A 1 94 ? 1.669 4.315 14.393 1.00 92.12 94 GLN A C 1
ATOM 806 O O . GLN A 1 94 ? 0.816 3.486 14.706 1.00 92.12 94 GLN A O 1
ATOM 811 N N . ASP A 1 95 ? 1.515 5.141 13.358 1.00 93.94 95 ASP A N 1
ATOM 812 C CA . ASP A 1 95 ? 0.353 5.108 12.472 1.00 93.94 95 ASP A CA 1
ATOM 813 C C . ASP A 1 95 ? 0.526 4.081 11.344 1.00 93.94 95 ASP A C 1
ATOM 815 O O . ASP A 1 95 ? -0.454 3.684 10.714 1.00 93.94 95 ASP A O 1
ATOM 819 N N . ILE A 1 96 ? 1.755 3.601 11.119 1.00 94.44 96 ILE A N 1
ATOM 820 C CA . ILE A 1 96 ? 2.057 2.523 10.174 1.00 94.44 96 ILE A CA 1
ATOM 821 C C . ILE A 1 96 ? 1.718 1.181 10.833 1.00 94.44 96 ILE A C 1
ATOM 823 O O . ILE A 1 96 ? 2.451 0.697 11.706 1.00 94.44 96 ILE A O 1
ATOM 827 N N . LEU A 1 97 ? 0.622 0.581 10.370 1.00 93.50 97 LEU A N 1
ATOM 828 C CA . LEU A 1 97 ? 0.073 -0.684 10.860 1.00 93.50 97 LEU A CA 1
AT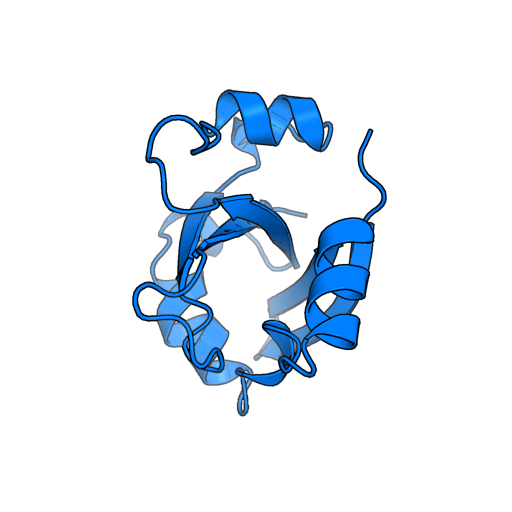OM 829 C C . LEU A 1 97 ? 0.780 -1.898 10.246 1.00 93.50 97 LEU A C 1
ATOM 831 O O . LEU A 1 97 ? 0.996 -2.900 10.917 1.00 93.50 97 LEU A O 1
ATOM 835 N N . ALA A 1 98 ? 1.152 -1.806 8.970 1.00 92.00 98 ALA A N 1
ATOM 836 C CA . ALA A 1 98 ? 1.890 -2.850 8.269 1.00 92.00 98 ALA A CA 1
ATOM 837 C C . ALA A 1 98 ? 2.737 -2.259 7.145 1.00 92.00 98 ALA A C 1
ATOM 839 O O . ALA A 1 98 ? 2.411 -1.211 6.590 1.00 92.00 98 ALA A O 1
ATOM 840 N N . GLU A 1 99 ? 3.806 -2.957 6.781 1.00 92.38 99 GLU A N 1
ATOM 841 C CA . GLU A 1 99 ? 4.651 -2.628 5.638 1.00 92.38 99 GLU A CA 1
ATOM 842 C C . GLU A 1 99 ? 5.143 -3.905 4.960 1.00 92.38 99 GLU A C 1
ATOM 844 O O . GLU A 1 99 ? 5.183 -4.977 5.566 1.00 92.38 99 GLU A O 1
ATOM 849 N N . GLY A 1 100 ? 5.474 -3.801 3.678 1.00 89.88 100 GLY A N 1
ATOM 850 C CA . GLY A 1 100 ? 5.971 -4.932 2.923 1.00 89.88 100 GLY A CA 1
ATOM 851 C C . GLY A 1 100 ? 6.437 -4.551 1.532 1.00 89.88 100 GLY A C 1
ATOM 852 O O . GLY A 1 100 ? 6.632 -3.381 1.191 1.00 89.88 100 GLY A O 1
ATOM 853 N N . SER A 1 101 ? 6.692 -5.564 0.716 1.00 88.69 101 SER A N 1
ATOM 854 C CA . SER A 1 101 ? 7.063 -5.358 -0.678 1.00 88.69 101 SER A CA 1
ATOM 855 C C . SER A 1 101 ? 6.322 -6.323 -1.583 1.00 88.69 101 SER A C 1
ATOM 857 O O . SER A 1 101 ? 5.818 -7.356 -1.139 1.00 88.69 101 SER A O 1
ATOM 859 N N . VAL A 1 102 ? 6.222 -5.966 -2.855 1.00 85.62 102 VAL A N 1
ATOM 860 C CA . VAL A 1 102 ? 5.546 -6.765 -3.871 1.00 85.62 102 VAL A CA 1
ATOM 861 C C . VAL A 1 102 ? 6.349 -6.745 -5.160 1.00 85.62 102 VAL A C 1
ATOM 863 O O . VAL A 1 102 ? 6.870 -5.709 -5.566 1.00 85.62 102 VAL A O 1
ATOM 866 N N . LYS A 1 103 ? 6.480 -7.913 -5.790 1.00 84.50 103 LYS A N 1
ATOM 867 C CA . LYS A 1 103 ? 7.225 -8.070 -7.041 1.00 84.50 103 LYS A CA 1
ATOM 868 C C . LYS A 1 103 ? 6.415 -7.550 -8.225 1.00 84.50 103 LYS A C 1
ATOM 870 O O . LYS A 1 103 ? 5.222 -7.850 -8.361 1.00 84.50 103 LYS A O 1
ATOM 875 N N . LEU A 1 104 ? 7.082 -6.831 -9.122 1.00 82.50 104 LEU A N 1
ATOM 876 C CA . LEU A 1 104 ? 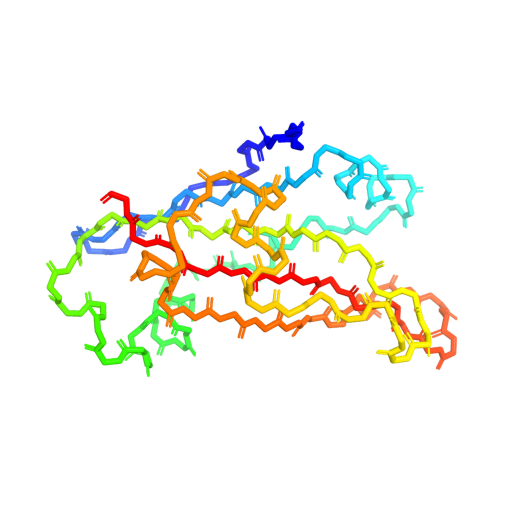6.533 -6.457 -10.423 1.00 82.50 104 LEU A CA 1
ATOM 877 C C . LEU A 1 104 ? 6.733 -7.604 -11.422 1.00 82.50 104 LEU A C 1
ATOM 879 O O . LEU A 1 104 ? 7.646 -7.593 -12.240 1.00 82.50 104 LEU A O 1
ATOM 883 N N . MET A 1 105 ? 5.877 -8.624 -11.311 1.00 71.00 105 MET A N 1
ATOM 884 C CA . MET A 1 105 ? 5.935 -9.851 -12.124 1.00 71.00 105 MET A CA 1
ATOM 885 C C . MET A 1 105 ? 5.665 -9.625 -13.620 1.00 71.00 105 MET A C 1
ATOM 887 O O . MET A 1 105 ? 5.971 -10.501 -14.418 1.00 71.00 105 MET A O 1
ATOM 891 N N . ASP A 1 106 ? 5.135 -8.458 -13.994 1.00 67.62 106 ASP A N 1
ATOM 892 C CA . ASP A 1 106 ? 4.799 -8.090 -15.376 1.00 67.62 106 ASP A CA 1
ATOM 893 C C . ASP A 1 106 ? 6.015 -7.557 -16.160 1.00 67.62 106 ASP A C 1
ATOM 895 O O . ASP A 1 106 ? 5.860 -6.885 -17.172 1.00 67.62 106 ASP A O 1
ATOM 899 N N . THR A 1 107 ? 7.233 -7.822 -15.680 1.00 62.59 107 THR A N 1
ATOM 900 C CA . THR A 1 107 ? 8.474 -7.387 -16.327 1.00 62.59 107 THR A CA 1
ATOM 901 C C . THR A 1 107 ? 9.182 -8.578 -16.967 1.00 62.59 107 THR A C 1
ATOM 903 O O . THR A 1 107 ? 9.283 -9.643 -16.361 1.00 62.59 107 THR A O 1
ATOM 906 N N . GLU A 1 108 ? 9.748 -8.403 -18.165 1.00 64.06 108 GLU A N 1
ATOM 907 C CA . GLU A 1 108 ? 10.616 -9.414 -18.805 1.00 64.06 108 GLU A CA 1
ATOM 908 C C . GLU A 1 108 ? 11.969 -9.584 -18.074 1.00 64.06 108 GLU A C 1
ATOM 910 O O . GLU A 1 108 ? 12.868 -10.304 -18.517 1.00 64.06 108 GLU A O 1
ATOM 915 N N . HIS A 1 109 ? 12.148 -8.917 -16.931 1.00 64.38 109 HIS A N 1
ATOM 916 C CA . HIS A 1 109 ? 13.381 -8.937 -16.169 1.00 64.38 109 HIS A CA 1
ATOM 917 C C . HIS A 1 109 ? 13.575 -10.262 -15.429 1.00 64.38 109 HIS A C 1
ATOM 919 O O . HIS A 1 109 ? 12.743 -10.711 -14.643 1.00 64.38 109 HIS A O 1
ATOM 925 N N . LYS A 1 110 ? 14.773 -10.837 -15.594 1.00 63.22 110 LYS A N 1
ATOM 926 C CA . LYS A 1 110 ? 15.209 -12.069 -14.917 1.00 63.22 110 LYS A CA 1
ATOM 927 C C . LYS A 1 110 ? 15.087 -12.002 -13.387 1.00 63.22 110 LYS A C 1
ATOM 929 O O . LYS A 1 110 ? 14.898 -13.039 -12.761 1.00 63.22 110 LYS A O 1
ATOM 934 N N . ASN A 1 111 ? 15.156 -10.804 -12.797 1.00 71.12 111 ASN A N 1
ATOM 935 C CA . ASN A 1 111 ? 14.638 -10.574 -11.451 1.00 71.12 111 ASN A CA 1
ATOM 936 C C . ASN A 1 111 ? 13.707 -9.350 -11.480 1.00 71.12 111 ASN A C 1
ATOM 938 O O . ASN A 1 111 ? 14.152 -8.266 -11.824 1.00 71.12 111 ASN A O 1
ATOM 942 N N . PRO A 1 112 ? 12.419 -9.475 -11.157 1.00 75.19 112 PRO A N 1
ATOM 943 C CA . PRO A 1 112 ? 11.532 -8.322 -11.165 1.00 75.19 112 PRO A CA 1
ATOM 944 C C . PRO A 1 112 ? 11.869 -7.374 -10.002 1.00 75.19 112 PRO A C 1
ATOM 946 O O . PRO A 1 112 ? 12.151 -7.859 -8.896 1.00 75.19 112 PRO A O 1
ATOM 949 N N . PRO A 1 113 ? 11.811 -6.045 -10.203 1.00 81.69 113 PRO A N 1
ATOM 950 C CA . PRO A 1 113 ? 11.963 -5.093 -9.112 1.00 81.69 113 PRO A CA 1
ATOM 951 C C . PRO A 1 113 ? 10.843 -5.259 -8.076 1.00 81.69 113 PRO A C 1
ATOM 953 O O . PRO A 1 113 ? 9.754 -5.782 -8.355 1.00 81.69 113 PRO A O 1
ATOM 956 N N . LEU A 1 114 ? 11.132 -4.814 -6.857 1.00 86.44 114 LEU A N 1
ATOM 957 C CA . LEU A 1 114 ? 10.182 -4.795 -5.753 1.00 86.44 114 LEU A CA 1
ATOM 958 C C . LEU A 1 114 ? 9.641 -3.380 -5.573 1.00 86.44 114 LEU A C 1
ATOM 960 O O . LEU A 1 114 ? 10.387 -2.411 -5.626 1.00 86.44 114 LEU A O 1
ATOM 964 N N . VAL A 1 115 ? 8.351 -3.268 -5.296 1.00 89.06 115 VAL A N 1
ATOM 965 C CA . VAL A 1 115 ? 7.717 -2.021 -4.862 1.00 89.06 115 VAL A CA 1
ATOM 966 C C . VAL A 1 115 ? 7.434 -2.128 -3.375 1.00 89.06 115 VAL A C 1
ATOM 968 O O . VAL A 1 115 ? 6.874 -3.139 -2.937 1.00 89.06 115 VAL A O 1
ATOM 971 N N . ARG A 1 116 ? 7.822 -1.119 -2.592 1.00 91.12 116 ARG A N 1
ATOM 972 C CA . ARG A 1 116 ? 7.459 -1.047 -1.174 1.00 91.12 116 ARG A CA 1
ATOM 973 C C . ARG A 1 116 ? 6.009 -0.609 -1.037 1.00 91.12 116 ARG A C 1
ATOM 975 O O . ARG A 1 116 ? 5.459 0.120 -1.8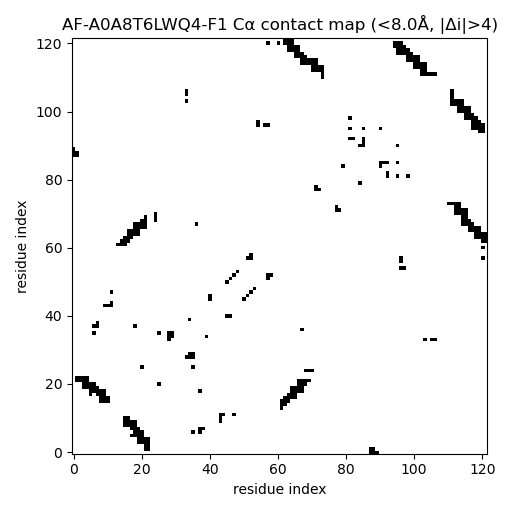60 1.00 91.12 116 ARG A O 1
ATOM 982 N N . TRP A 1 117 ? 5.370 -1.081 0.016 1.00 92.25 117 TRP A N 1
ATOM 983 C CA . TRP A 1 117 ? 4.055 -0.608 0.394 1.00 92.25 117 TRP A CA 1
ATOM 984 C C . TRP A 1 117 ? 3.929 -0.535 1.907 1.00 92.25 117 TRP A C 1
ATOM 986 O O . TRP A 1 117 ? 4.609 -1.258 2.635 1.00 92.25 117 TRP A O 1
ATOM 996 N N . MET A 1 118 ? 3.031 0.324 2.371 1.00 94.38 118 MET A N 1
ATOM 997 C CA . MET A 1 118 ? 2.640 0.404 3.772 1.00 94.38 118 MET A CA 1
ATOM 998 C C . MET A 1 118 ? 1.151 0.691 3.920 1.00 94.38 118 MET A C 1
ATOM 1000 O O . MET A 1 118 ? 0.546 1.334 3.062 1.00 94.38 118 MET A O 1
ATOM 1004 N N . ILE A 1 119 ? 0.575 0.206 5.016 1.00 95.00 119 ILE A N 1
ATOM 1005 C CA . ILE A 1 119 ? -0.786 0.502 5.450 1.00 95.00 119 ILE A CA 1
ATOM 1006 C C . ILE A 1 119 ? -0.701 1.409 6.665 1.00 95.00 119 ILE A C 1
ATOM 1008 O O . ILE A 1 119 ? -0.024 1.100 7.647 1.00 95.00 119 ILE A O 1
ATOM 1012 N N . VAL A 1 120 ? -1.412 2.522 6.582 1.00 95.56 120 VAL A N 1
ATOM 1013 C CA . VAL A 1 120 ? -1.412 3.585 7.577 1.00 95.56 120 VAL A CA 1
ATOM 1014 C C . VAL A 1 120 ? -2.852 3.832 8.003 1.00 95.56 120 VAL A C 1
ATOM 1016 O O . VAL A 1 120 ? -3.740 3.903 7.149 1.00 95.56 120 VAL A O 1
ATOM 1019 N N . LYS A 1 121 ? -3.106 3.945 9.308 1.00 93.38 121 LYS A N 1
ATOM 1020 C CA . LYS A 1 121 ? -4.425 4.389 9.786 1.00 93.38 121 LYS A CA 1
ATOM 1021 C C . LYS A 1 121 ? -4.646 5.858 9.415 1.00 93.38 121 LYS A C 1
ATOM 1023 O O . LYS A 1 121 ? -3.703 6.648 9.458 1.00 93.38 121 LYS A O 1
ATOM 1028 N N . SER A 1 122 ? -5.871 6.212 9.027 1.00 86.06 122 SER A N 1
ATOM 1029 C CA . SER A 1 122 ? -6.239 7.579 8.632 1.00 86.06 122 SER A CA 1
ATOM 1030 C C . SER A 1 122 ? -7.373 8.154 9.461 1.00 86.06 122 SER A C 1
ATOM 1032 O O . SER A 1 122 ? -8.166 7.375 10.032 1.00 86.06 122 SER A O 1
#

Sequence (122 aa):
MVELIQTNILEYEDYKTEILTEKLLRDFLLTEAISCMSSRFKDPRDFYENILFKIPETKDYKNFKMIYSHLVEFYPHNYLTKKELSEMHNINEQDILAEGSVKLMDTEHKNPPLVRWMIVKS

Nearest PDB structures (foldseek):
  8h27-assembly2_B  TM=2.977E-01  e=1.380E+00  Staphylococcus aureus subsp. aureus NCTC 8325
  3eey-assembly5_G  TM=3.345E-01  e=2.928E+00  Acetivibrio thermocellus ATCC 27405

Mean predicted aligned error: 4.99 Å

Secondary structure (DSSP, 8-state):
-PPEEEEEEEEETTEEEEEEEEHHHHHHHHHTTPPPGGGG-SSHHHHHHHTGGGSGGGGG-SEEEEEEEEEE-SSGGG---HHHHHHHHT--GGGEEEEEEEE-TTS--SSPPEEEEEEEE-

Foldseek 3Di:
DFDKDFPDWADDDLAIETEIEGPVVVVVCVVQVQDDPVVVCPHSVCCCVPPVVVQVVCPVARYKYKYWDDWAPPDPVRDDDLVRVCVVVVHPSVQFSDKDWDFSPVDPDPGGIIIIITMGGD

Radius of gyration: 14.14 Å; Cα contacts (8 Å, |Δi|>4): 199; chains: 1; bounding box: 40×27×35 Å

Solvent-accessible surface area (backbone atoms only — not comparable to full-atom values): 7053 Å² total; per-residue (Å²): 123,71,59,70,39,80,78,46,74,42,63,51,93,84,34,40,31,42,32,31,29,28,48,69,55,52,53,49,32,58,74,68,71,36,78,58,76,73,71,70,57,85,46,48,58,58,49,41,68,71,52,50,69,67,40,82,78,48,78,87,56,44,41,33,36,38,38,39,42,63,77,30,60,92,50,83,88,59,64,75,50,71,66,54,50,17,64,46,65,74,42,63,62,87,40,50,77,46,72,52,72,46,69,44,76,85,46,98,47,96,69,49,44,30,36,32,35,35,34,28,66,100

=== Feature glossary ===
Key to the feature types in this record:

— What the protein is —

Primary structure: the covalent order of the twenty standard amino acids along the backbone. Two proteins with the same sequence will (almost always) fold to the same structure; two with 30% identity often share a fold but not the details.

Database cross-references. InterPro integrates a dozen domain/family signature databases into unified entries with residue-range hits. GO terms attach function/process/location labels with evidence codes. CATH codes position the fold in a four-level structural taxonomy. Organism is the NCBI-taxonomy species name.

— Where its atoms are —

The mmCIF block holds the 3D Cartesian coordinates of each backbone atom (N, Cα, C, O) in ångströms. mmCIF is the PDB's canonical archive format — a tagged-loop text representation of the atomic model.

Six rendered views show the 3D structure from the faces of a cube — i.e. along ±x, ±y, ±z. Rendering representation is drawn randomly per protein from cartoon (secondary-structure ribbons), sticks (backbone bonds), or molecular surface; coloring is either N→C rainbow (blue at the N-terminus through red at the C-terminus) or one color per chain.

— Local backbone conformation —

DSSP 8-state secondary structure assigns each residue one of H (α-helix), G (3₁₀-helix), I (π-helix), E (extended β-strand), B (isolated β-bridge), T (hydrogen-bonded turn), S (bend), or '-' (coil). The assignment is computed from backbone hydrogen-bond geometry via the Kabsch–Sander algorithm.

P-SEA three-state annotation labels each residue as helix, strand, or coil based purely on the geometry of the Cα trace. It serves as a fallback when the full backbone (and thus DSSP) is unavailable.

The φ/ψ torsion pair specifies the backbone conformation at each residue. φ rotates about the N–Cα bond, ψ about the Cα–C bond. Steric clashes forbid most of the (φ, ψ) plane — the allowed regions (α-helix basin, β-sheet basin, left-handed helix) are the Ramachandran-allowed regions.

— Global shape and packing —

The geometric summary reports three shape descriptors. Rg (radius of gyration) measures how spread out the Cα atoms are about their centre of mass; compact globular proteins have small Rg, elongated or unfolded ones large. Cα contacts (<8 Å, |i−j|>4) count long-range residue pairs in spatial proximity — high for tightly packed folds, near zero for rods or random coil. The bounding-box extents give the protein's footprint along x, y, z in Å.

Accessible surface area quantifies burial. A residue with SASA near zero is packed into the hydrophobic core; one with SASA >100 Å² sits on the surface. Computed here via the Shrake–Rupley numerical algorithm with a 1.4 Å probe.

Plot images: a contact map (which residues are close in 3D, as an N×N binary image), a Ramachandran scatter (backbone torsion angles, revealing secondary-structure composition at a glance), and — for AlphaFold structures — a PAE heatmap (pairwise prediction confidence).

— Structura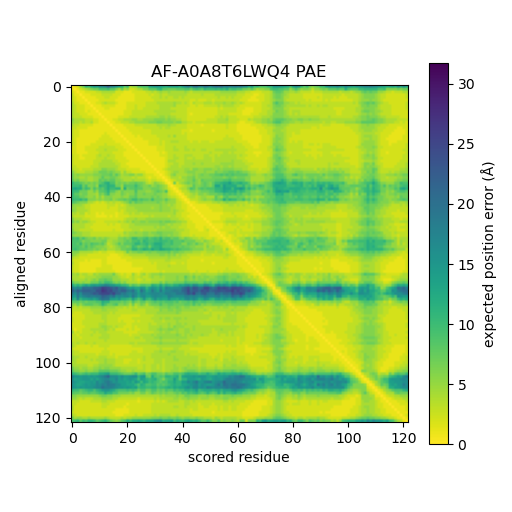l neighborhood —

The Foldseek 3Di string encodes local tertiary geometry as a 20-letter alphabet — one character per residue — derived from the relative positions of nearby Cα atoms. Unlike the amino-acid sequence, 3Di is a direct function of the 3D structure, so two proteins with the same fold have similar 3Di strings even at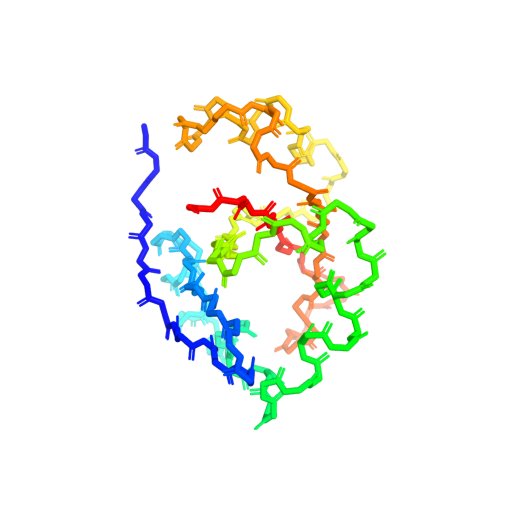 low sequence identity.

Nearest PDB neighbors are the top structural matches found by Foldseek when searching this structure against the entire Protein Data Bank. Each hit reports a TM-score (0 to 1; >0.5 almost always implies the same fold) and an E-value. These are *structural* homologs — they may share no detectable sequence similarity.

— Confidence and disorder —

For AlphaFold models, the B-factor field carries pLDDT — the model's own estimate of local accuracy on a 0–100 scale. Regions with pLDDT<50 should be treated as essentially unmodeled; they often correspond to intrinsically disordered segments.

B-factor (Debye–Waller factor) reflects atomic displacement in the crystal lattice. It is an experimental observable (units Å²), not a prediction; low values mean the atom is pinned down, high values mean it moves or is heterogeneous across the crystal.

Predicted aligned error is AlphaFold's pairwise confidence. Unlike pLDDT (per-residue), PAE is per-residue-pair and captures whether two parts of the structure are correctly placed relative to each other. Units are ångströms of expected positional error.